Protein AF-A0A2E1V2P4-F1 (afdb_monomer_lite)

Structure (mmCIF, N/CA/C/O backbone):
data_AF-A0A2E1V2P4-F1
#
_entry.id   AF-A0A2E1V2P4-F1
#
loop_
_atom_site.group_PDB
_atom_site.id
_atom_site.type_symbol
_atom_site.label_atom_id
_atom_site.label_alt_id
_atom_site.label_comp_id
_atom_site.label_asym_id
_atom_site.label_entity_id
_atom_site.label_seq_id
_atom_site.pdbx_PDB_ins_code
_atom_site.Cartn_x
_atom_site.Cartn_y
_atom_site.Cartn_z
_atom_site.occupancy
_atom_site.B_iso_or_equiv
_atom_site.auth_seq_id
_atom_site.auth_comp_id
_atom_site.auth_asym_id
_atom_site.auth_atom_id
_atom_site.pdbx_PDB_model_num
ATOM 1 N N . MET A 1 1 ? 16.043 4.916 -11.245 1.00 79.75 1 MET A N 1
ATOM 2 C CA . MET A 1 1 ? 15.441 4.518 -9.947 1.00 79.75 1 MET A CA 1
ATOM 3 C C . MET A 1 1 ? 13.945 4.208 -10.050 1.00 79.75 1 MET A C 1
ATOM 5 O O . MET A 1 1 ? 13.677 3.116 -10.493 1.00 79.75 1 MET A O 1
ATOM 9 N N . MET A 1 2 ? 12.952 5.072 -9.764 1.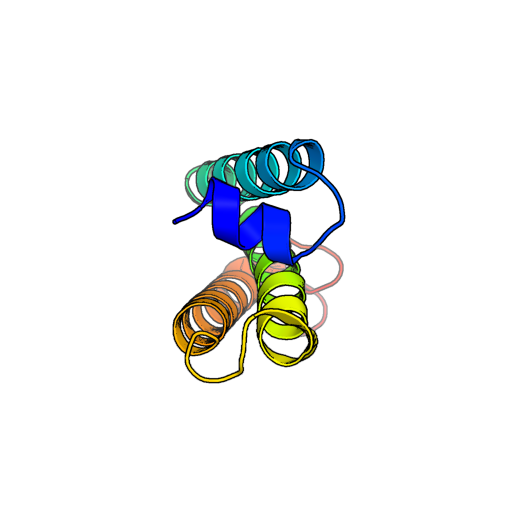00 90.31 2 MET A N 1
ATOM 10 C CA . MET A 1 2 ? 11.533 4.610 -9.772 1.00 90.31 2 MET A CA 1
ATOM 11 C C . MET A 1 2 ? 10.914 4.380 -11.159 1.00 90.31 2 MET A C 1
ATOM 13 O O . MET A 1 2 ? 10.144 3.441 -11.333 1.00 90.31 2 MET A O 1
ATOM 17 N N . VAL A 1 3 ? 11.230 5.227 -12.145 1.00 94.44 3 VAL A N 1
ATOM 18 C CA . VAL A 1 3 ? 10.788 5.015 -13.539 1.00 94.44 3 VAL A CA 1
ATOM 19 C C . VAL A 1 3 ? 11.314 3.672 -14.047 1.00 94.44 3 VAL A C 1
ATOM 21 O O . VAL A 1 3 ? 10.538 2.864 -14.536 1.00 94.44 3 VAL A O 1
ATOM 24 N N . GLU A 1 4 ? 12.602 3.427 -13.816 1.00 94.56 4 GLU A N 1
ATOM 25 C CA . GLU A 1 4 ? 13.325 2.203 -14.163 1.00 94.56 4 GLU A CA 1
ATOM 26 C C . GLU A 1 4 ? 12.795 0.967 -13.420 1.00 94.56 4 GLU A C 1
ATOM 28 O O . GLU A 1 4 ? 12.541 -0.048 -14.049 1.00 94.56 4 GLU A O 1
ATOM 33 N N . THR A 1 5 ? 12.517 1.046 -12.110 1.00 93.56 5 THR A N 1
ATOM 34 C CA . THR A 1 5 ? 11.897 -0.064 -11.362 1.00 93.56 5 THR A CA 1
ATOM 35 C C . THR A 1 5 ? 10.582 -0.498 -12.008 1.00 93.56 5 THR A C 1
ATOM 37 O O . THR A 1 5 ? 10.358 -1.684 -12.227 1.00 93.56 5 THR A O 1
ATOM 40 N N . PHE A 1 6 ? 9.709 0.455 -12.343 1.00 94.44 6 PHE A N 1
ATOM 41 C CA . PHE A 1 6 ? 8.426 0.154 -12.984 1.00 94.44 6 PHE A CA 1
ATOM 42 C C . PHE A 1 6 ? 8.559 -0.217 -14.466 1.00 94.44 6 PHE A C 1
ATOM 44 O O . PHE A 1 6 ? 7.689 -0.900 -15.003 1.00 94.44 6 PHE A O 1
ATOM 51 N N . GLU A 1 7 ? 9.642 0.193 -15.120 1.00 95.56 7 GLU A N 1
ATOM 52 C CA . GLU A 1 7 ? 10.003 -0.267 -16.459 1.00 95.56 7 GLU A CA 1
ATOM 53 C C . GLU A 1 7 ? 10.416 -1.743 -16.437 1.00 95.56 7 GLU A C 1
ATOM 55 O O . GLU A 1 7 ? 9.909 -2.515 -17.245 1.00 95.56 7 GLU A O 1
ATOM 60 N N . THR A 1 8 ? 11.196 -2.170 -15.438 1.00 95.12 8 THR A N 1
ATOM 61 C CA . THR A 1 8 ? 11.543 -3.582 -15.197 1.00 95.12 8 THR A CA 1
ATOM 62 C C . THR A 1 8 ? 10.312 -4.449 -14.925 1.00 95.12 8 THR A C 1
ATOM 64 O O . THR A 1 8 ? 10.280 -5.608 -15.328 1.00 95.12 8 THR A O 1
ATOM 67 N N . ILE A 1 9 ? 9.266 -3.901 -14.291 1.00 94.81 9 ILE A N 1
ATOM 68 C CA . ILE A 1 9 ? 7.977 -4.602 -14.120 1.00 94.81 9 ILE A CA 1
ATOM 69 C C . ILE A 1 9 ? 7.305 -4.895 -15.478 1.00 94.81 9 ILE A C 1
ATOM 71 O O . ILE A 1 9 ? 6.555 -5.860 -15.595 1.00 94.81 9 ILE A O 1
ATOM 75 N N . GLY A 1 10 ? 7.554 -4.088 -16.514 1.00 94.56 10 GLY A N 1
ATOM 76 C CA . GLY A 1 10 ? 7.120 -4.364 -17.890 1.00 94.56 10 GLY A CA 1
ATOM 77 C C . GLY A 1 10 ? 5.645 -4.078 -18.204 1.00 94.56 10 GLY A C 1
ATOM 78 O O . GLY A 1 10 ? 5.217 -4.255 -19.339 1.00 94.56 10 GLY A O 1
ATOM 79 N N . VAL A 1 11 ? 4.859 -3.591 -17.237 1.00 93.44 11 VAL A N 1
ATOM 80 C CA . VAL A 1 11 ? 3.423 -3.262 -17.415 1.00 93.44 11 VAL A CA 1
ATOM 81 C C . VAL A 1 11 ? 3.213 -1.846 -17.989 1.00 93.44 11 VAL A C 1
ATOM 83 O O . VAL A 1 11 ? 2.121 -1.490 -18.436 1.00 93.44 11 VAL A O 1
ATOM 86 N N . GLY A 1 12 ? 4.276 -1.037 -18.027 1.00 93.81 12 GLY A N 1
ATOM 87 C CA . GLY A 1 12 ? 4.276 0.337 -18.530 1.00 93.81 12 GLY A CA 1
ATOM 88 C C . GLY A 1 12 ? 4.099 1.397 -17.437 1.00 93.81 12 GLY A C 1
ATOM 89 O O . GLY A 1 12 ? 3.632 1.132 -16.330 1.00 93.81 12 GLY A O 1
ATOM 90 N N . GLN A 1 13 ? 4.467 2.644 -17.752 1.00 96.25 13 GLN A N 1
ATOM 91 C CA . GLN A 1 13 ? 4.537 3.732 -16.763 1.00 96.25 13 GLN A CA 1
ATOM 92 C C . GLN A 1 13 ? 3.179 4.154 -16.186 1.00 96.25 13 GLN A C 1
ATOM 94 O O . GLN A 1 13 ? 3.134 4.714 -15.093 1.00 96.25 13 GLN A O 1
ATOM 99 N N . TRP A 1 14 ? 2.066 3.871 -16.870 1.00 97.00 14 TRP A N 1
ATOM 100 C CA . TRP A 1 14 ? 0.724 4.133 -16.337 1.00 97.00 14 TRP A CA 1
ATOM 101 C C . TRP A 1 14 ? 0.491 3.393 -15.008 1.00 97.00 14 TRP A C 1
ATOM 103 O O . TRP A 1 14 ? -0.125 3.954 -14.102 1.00 97.00 14 TRP A O 1
ATOM 113 N N . PHE A 1 15 ? 1.051 2.183 -14.858 1.00 96.19 15 PHE A N 1
ATOM 114 C CA . PHE A 1 15 ? 0.942 1.389 -13.636 1.00 96.19 15 PHE A CA 1
ATOM 115 C C . PHE A 1 15 ? 1.618 2.098 -12.461 1.00 96.19 15 PHE A C 1
ATOM 117 O O . PHE A 1 15 ? 1.044 2.171 -11.382 1.00 96.19 15 PHE A O 1
ATOM 124 N N . ARG A 1 16 ? 2.772 2.739 -12.694 1.00 96.50 16 ARG A N 1
ATOM 125 C CA . ARG A 1 16 ? 3.452 3.565 -11.684 1.00 96.50 16 ARG A CA 1
ATOM 126 C C . ARG A 1 16 ? 2.570 4.700 -11.182 1.00 96.50 16 ARG A C 1
ATOM 128 O O . ARG A 1 16 ? 2.510 4.946 -9.980 1.00 96.50 16 ARG A O 1
ATOM 135 N N . TYR A 1 17 ? 1.899 5.401 -12.094 1.00 97.50 17 TYR A N 1
ATOM 136 C CA . TYR A 1 17 ? 0.994 6.485 -11.716 1.00 97.50 17 TYR A CA 1
ATOM 137 C C . TYR A 1 17 ? -0.223 5.960 -10.954 1.00 97.50 17 TYR A C 1
ATOM 139 O O . TYR A 1 17 ? -0.59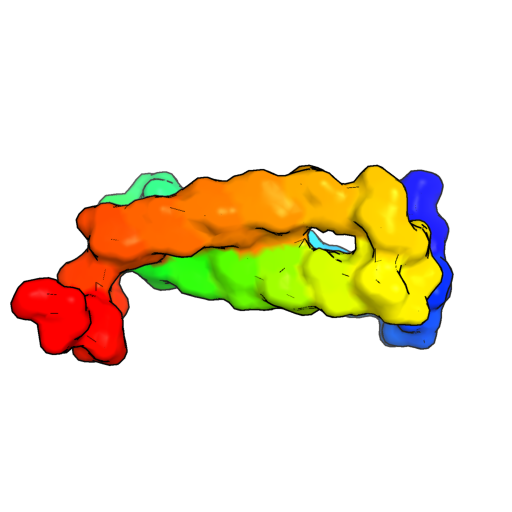6 6.558 -9.948 1.00 97.50 17 TYR A O 1
ATOM 147 N N . LEU A 1 18 ? -0.796 4.826 -11.373 1.00 97.56 18 LEU A N 1
ATOM 148 C CA . LEU A 1 18 ? -1.890 4.180 -10.648 1.00 97.56 18 LEU A CA 1
ATOM 149 C C . LEU A 1 18 ? -1.466 3.796 -9.224 1.00 97.56 18 LEU A C 1
ATOM 151 O O . LEU A 1 18 ? -2.145 4.179 -8.274 1.00 97.56 18 LEU A O 1
ATOM 155 N N . THR A 1 19 ? -0.340 3.095 -9.062 1.00 96.94 19 THR A N 1
ATOM 156 C CA . THR A 1 19 ? 0.191 2.716 -7.746 1.00 96.94 19 THR A CA 1
ATOM 157 C C . THR A 1 19 ? 0.416 3.946 -6.875 1.00 96.94 19 THR A C 1
ATOM 159 O O . THR A 1 19 ? -0.080 3.987 -5.754 1.00 96.94 19 THR A O 1
ATOM 162 N N . GLY A 1 20 ? 1.054 4.992 -7.408 1.00 97.44 20 GLY A N 1
ATOM 163 C CA . GLY A 1 20 ? 1.288 6.230 -6.664 1.00 97.44 20 GLY A CA 1
ATOM 164 C C . GLY A 1 20 ? -0.003 6.935 -6.229 1.00 97.44 20 GLY A C 1
ATOM 165 O O . GLY A 1 20 ? -0.087 7.415 -5.102 1.00 97.44 20 GLY A O 1
ATOM 166 N N . ILE A 1 21 ? -1.039 6.965 -7.076 1.00 98.44 21 ILE A N 1
ATOM 167 C CA . ILE A 1 21 ? -2.355 7.523 -6.713 1.00 98.44 21 ILE A CA 1
ATOM 168 C C . ILE A 1 21 ? -2.998 6.708 -5.586 1.00 98.44 21 ILE A C 1
ATOM 170 O O . ILE A 1 21 ? -3.543 7.288 -4.647 1.00 98.44 21 ILE A O 1
ATOM 174 N N . ILE A 1 22 ? -2.918 5.377 -5.657 1.00 98.31 22 ILE A N 1
ATOM 175 C CA . ILE A 1 22 ? -3.445 4.479 -4.624 1.00 98.31 22 ILE A CA 1
ATOM 176 C C . ILE A 1 22 ? -2.702 4.685 -3.301 1.00 98.31 22 ILE A C 1
ATOM 178 O O . ILE A 1 22 ? -3.343 4.781 -2.258 1.00 98.31 22 ILE A O 1
ATOM 182 N N . GLU A 1 23 ? -1.374 4.787 -3.325 1.00 97.75 23 GLU A N 1
ATOM 183 C CA . GLU A 1 23 ? -0.556 4.994 -2.125 1.00 97.75 23 GLU A CA 1
ATOM 184 C C . GLU A 1 23 ? -0.821 6.356 -1.483 1.00 97.75 23 GLU A C 1
ATOM 186 O O . GLU A 1 23 ? -1.058 6.432 -0.279 1.00 97.75 23 GLU A O 1
ATOM 191 N N . VAL A 1 24 ? -0.863 7.431 -2.274 1.00 98.25 24 VAL A N 1
ATOM 192 C CA . VAL A 1 24 ? -1.172 8.779 -1.771 1.00 98.25 24 VAL A CA 1
ATOM 193 C C . VAL A 1 24 ? -2.607 8.851 -1.245 1.00 98.25 24 VAL A C 1
ATOM 195 O O . VAL A 1 24 ? -2.840 9.409 -0.174 1.00 98.25 24 VAL A O 1
ATOM 198 N N . GLY A 1 25 ? -3.572 8.263 -1.955 1.00 98.25 25 GLY A N 1
ATOM 199 C CA . GLY A 1 25 ? -4.967 8.205 -1.519 1.00 98.25 25 GLY A CA 1
ATOM 200 C C . GLY A 1 25 ? -5.149 7.379 -0.244 1.00 98.25 25 GLY A C 1
ATOM 201 O O . GLY A 1 25 ? -5.817 7.820 0.690 1.00 98.25 25 GLY A O 1
ATOM 202 N N . GLY A 1 26 ? -4.510 6.211 -0.171 1.00 97.94 26 GLY A N 1
ATOM 203 C CA . GLY A 1 26 ? -4.500 5.346 1.008 1.00 97.94 26 GLY A CA 1
ATOM 204 C C . GLY A 1 26 ? -3.860 6.029 2.213 1.00 97.94 26 GLY A C 1
ATOM 205 O O . GLY A 1 26 ? -4.435 6.008 3.301 1.00 97.94 26 GLY A O 1
ATOM 206 N N . ALA A 1 27 ? -2.732 6.714 2.009 1.00 97.69 27 ALA A N 1
ATOM 207 C CA . ALA A 1 27 ? -2.101 7.533 3.035 1.00 97.69 27 ALA A CA 1
ATOM 208 C C . ALA A 1 27 ? -3.048 8.644 3.492 1.00 97.69 27 ALA A C 1
ATOM 210 O O . ALA A 1 27 ? -3.315 8.738 4.680 1.00 97.69 27 ALA A O 1
ATOM 211 N N . ALA A 1 28 ? -3.652 9.415 2.584 1.00 98.25 28 ALA A N 1
ATOM 212 C CA . ALA A 1 28 ? -4.602 10.467 2.949 1.00 98.25 28 ALA A CA 1
ATOM 213 C C . ALA A 1 28 ? -5.779 9.939 3.793 1.00 98.25 28 ALA A C 1
ATOM 215 O O . ALA A 1 28 ? -6.182 10.589 4.758 1.00 98.25 28 ALA A O 1
ATOM 216 N N . LEU A 1 29 ? -6.295 8.739 3.496 1.00 97.19 29 LEU A N 1
ATOM 217 C CA . LEU A 1 29 ? -7.355 8.105 4.287 1.00 97.19 29 LEU A CA 1
ATOM 218 C C . LEU A 1 29 ? -6.941 7.807 5.736 1.00 97.19 29 LEU A C 1
ATOM 220 O O . LEU A 1 29 ? -7.801 7.866 6.614 1.00 97.19 29 LEU A O 1
ATOM 224 N N . LEU A 1 30 ? -5.657 7.548 6.015 1.00 97.44 30 LEU A N 1
ATOM 225 C CA . LEU A 1 30 ? -5.165 7.361 7.388 1.00 97.44 30 LEU A CA 1
ATOM 226 C C . LEU A 1 30 ? -5.310 8.626 8.249 1.00 97.44 30 LEU A C 1
ATOM 228 O O . LEU A 1 30 ? -5.464 8.520 9.464 1.00 97.44 30 LEU A O 1
ATOM 232 N N . TRP A 1 31 ? -5.306 9.815 7.640 1.00 96.81 31 TRP A N 1
ATOM 233 C CA . TRP A 1 31 ? -5.498 11.084 8.352 1.00 96.81 31 TRP A CA 1
ATOM 234 C C . TRP A 1 31 ? -6.966 11.496 8.474 1.00 96.81 31 TRP A C 1
ATOM 236 O O . TRP A 1 31 ? -7.281 12.405 9.242 1.00 96.81 31 TRP A O 1
ATOM 246 N N . VAL A 1 32 ? -7.884 10.839 7.759 1.00 96.56 32 VAL A N 1
ATOM 247 C CA . VAL A 1 32 ? -9.312 11.149 7.858 1.00 96.56 32 VAL A CA 1
ATOM 248 C C . VAL A 1 32 ? -9.931 10.366 9.022 1.00 96.56 32 VAL A C 1
ATOM 250 O O . VAL A 1 32 ? -9.896 9.130 9.019 1.00 96.56 32 VAL A O 1
ATOM 253 N N . PRO A 1 33 ? -10.562 11.043 10.003 1.00 94.56 33 PRO A N 1
ATOM 254 C CA . PRO A 1 33 ? -11.229 10.369 11.107 1.00 94.56 33 PRO A CA 1
ATOM 255 C C . PRO A 1 33 ? -12.238 9.328 10.612 1.00 94.56 33 PRO A C 1
ATOM 257 O O . PRO A 1 33 ? -13.047 9.608 9.725 1.00 94.56 33 PRO A O 1
ATOM 260 N N . ARG A 1 34 ? -12.220 8.139 11.226 1.00 93.88 34 ARG A N 1
ATOM 261 C CA . ARG A 1 34 ? -13.106 7.000 10.920 1.00 93.88 34 ARG A CA 1
ATOM 262 C C . ARG A 1 34 ? -12.850 6.325 9.563 1.00 93.88 34 ARG A C 1
ATOM 264 O O . ARG A 1 34 ? -13.695 5.546 9.125 1.00 93.88 34 ARG A O 1
ATOM 271 N N . ARG A 1 35 ? -11.728 6.614 8.890 1.00 96.50 35 ARG A N 1
ATOM 272 C CA . ARG A 1 35 ? -11.343 5.985 7.608 1.00 96.50 35 ARG A CA 1
ATOM 273 C C . ARG A 1 35 ? -9.983 5.285 7.634 1.00 96.50 35 ARG A C 1
ATOM 275 O O . ARG A 1 35 ? -9.561 4.748 6.610 1.00 96.50 35 ARG A O 1
ATOM 282 N N . GLN A 1 36 ? -9.330 5.233 8.790 1.00 97.81 36 GLN A N 1
ATOM 283 C CA . GLN A 1 36 ? -8.020 4.615 8.972 1.00 97.81 36 GLN A CA 1
ATOM 284 C C . GLN A 1 36 ? -8.003 3.139 8.574 1.00 97.81 36 GLN A C 1
ATOM 286 O O . GLN A 1 36 ? -7.076 2.709 7.895 1.00 97.81 36 GLN A O 1
ATOM 291 N N . GLY A 1 37 ? -9.043 2.377 8.928 1.00 96.88 37 GLY A N 1
ATOM 292 C CA . GLY A 1 37 ? -9.160 0.970 8.545 1.00 96.88 37 GLY A CA 1
ATOM 293 C C . GLY A 1 37 ? -9.181 0.789 7.025 1.00 96.88 37 GLY A C 1
ATOM 294 O O . GLY A 1 37 ? -8.467 -0.052 6.492 1.00 96.88 37 GLY A O 1
ATOM 295 N N . TYR A 1 38 ? -9.916 1.633 6.296 1.00 97.06 38 TYR A N 1
ATOM 296 C CA . TYR A 1 38 ? -9.939 1.583 4.830 1.00 97.06 38 TYR A CA 1
ATOM 297 C C . TYR A 1 38 ? -8.602 1.996 4.210 1.00 97.06 38 TYR A C 1
ATOM 299 O O . TYR A 1 38 ? -8.126 1.323 3.300 1.00 97.06 38 TYR A O 1
ATOM 307 N N . GLY A 1 39 ? -7.976 3.065 4.716 1.00 97.50 39 GLY A N 1
ATOM 308 C CA . GLY A 1 39 ? -6.648 3.489 4.262 1.00 97.50 39 GLY A CA 1
ATOM 309 C C . GLY A 1 39 ? -5.605 2.388 4.451 1.00 97.50 39 GLY A C 1
ATOM 310 O O . GLY A 1 39 ? -4.877 2.051 3.521 1.00 97.50 39 GLY A O 1
ATOM 311 N N . ALA A 1 40 ? -5.607 1.751 5.622 1.00 97.94 40 ALA A N 1
ATOM 312 C CA . ALA A 1 40 ? -4.724 0.638 5.942 1.00 97.94 40 ALA A CA 1
ATOM 313 C C . ALA A 1 40 ? -4.996 -0.607 5.082 1.00 97.94 40 ALA A C 1
ATOM 315 O O . ALA A 1 40 ? -4.051 -1.273 4.669 1.00 97.94 40 ALA A O 1
ATOM 316 N N . ALA A 1 41 ? -6.259 -0.904 4.758 1.00 97.38 41 ALA A N 1
ATOM 317 C CA . ALA A 1 41 ? -6.609 -2.002 3.857 1.00 97.38 41 ALA A CA 1
ATOM 318 C C . ALA A 1 41 ? -6.085 -1.768 2.433 1.00 97.38 41 ALA A C 1
ATOM 320 O O . ALA A 1 41 ? -5.501 -2.671 1.836 1.00 97.38 41 ALA A O 1
ATOM 321 N N . VAL A 1 42 ? -6.257 -0.552 1.904 1.00 97.94 42 VAL A N 1
ATOM 322 C CA . VAL A 1 42 ? -5.758 -0.169 0.575 1.00 97.94 42 VAL A CA 1
ATOM 323 C C . VAL A 1 42 ? -4.234 -0.261 0.527 1.00 97.94 42 VAL A C 1
ATOM 325 O O . VAL A 1 42 ? -3.692 -0.934 -0.346 1.00 97.94 42 VAL A O 1
ATOM 328 N N . LEU A 1 43 ? -3.544 0.351 1.492 1.00 98.25 43 LEU A N 1
ATOM 329 C CA . LEU A 1 43 ? -2.082 0.319 1.571 1.00 98.25 43 LEU A CA 1
ATOM 330 C C . LEU A 1 43 ? -1.552 -1.105 1.762 1.00 98.25 43 LEU A C 1
ATOM 332 O O . LEU A 1 43 ? -0.621 -1.509 1.069 1.00 98.25 43 LEU A O 1
ATOM 336 N N . GLY A 1 44 ? -2.180 -1.894 2.637 1.00 98.00 44 GLY A N 1
ATOM 337 C CA . GLY A 1 44 ? -1.842 -3.301 2.838 1.00 98.00 44 GLY A CA 1
ATOM 338 C C . GLY A 1 44 ? -1.982 -4.117 1.552 1.00 98.00 44 GLY A C 1
ATOM 339 O O . GLY A 1 44 ? -1.070 -4.864 1.203 1.00 98.00 44 GLY A O 1
ATOM 340 N N . GLY A 1 45 ? -3.068 -3.920 0.799 1.00 97.88 45 GLY A N 1
ATOM 341 C CA . GLY A 1 45 ? -3.263 -4.544 -0.512 1.00 97.88 45 GLY A CA 1
ATOM 342 C C . GLY A 1 45 ? -2.173 -4.166 -1.519 1.00 97.88 45 GLY A C 1
ATOM 343 O O . GLY A 1 45 ? -1.626 -5.042 -2.191 1.00 97.88 45 GLY A O 1
ATOM 344 N N . THR A 1 46 ? -1.788 -2.889 -1.577 1.00 97.94 46 THR A N 1
ATOM 345 C CA . THR A 1 46 ? -0.676 -2.432 -2.425 1.00 97.94 46 THR A CA 1
ATOM 346 C C . THR A 1 46 ? 0.643 -3.097 -2.036 1.00 97.94 46 THR A C 1
ATOM 348 O O . THR A 1 46 ? 1.386 -3.536 -2.913 1.00 97.94 46 THR A O 1
ATOM 351 N N . MET A 1 47 ? 0.923 -3.240 -0.737 1.00 98.31 47 MET A N 1
ATOM 352 C CA . MET A 1 47 ? 2.143 -3.895 -0.257 1.00 98.31 47 MET A CA 1
ATOM 353 C C . MET A 1 47 ? 2.189 -5.385 -0.608 1.00 98.31 47 MET A C 1
ATOM 355 O O . MET A 1 47 ? 3.263 -5.885 -0.930 1.00 98.31 47 MET A O 1
ATOM 359 N N . VAL A 1 48 ? 1.050 -6.089 -0.635 1.00 98.00 48 VAL A N 1
ATOM 360 C CA . VAL A 1 48 ? 0.994 -7.473 -1.1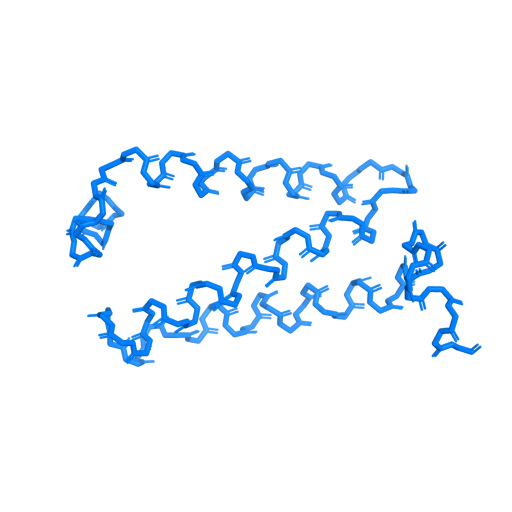47 1.00 98.00 48 VAL A CA 1
ATOM 361 C C . VAL A 1 48 ? 1.443 -7.514 -2.609 1.00 98.00 48 VAL A C 1
ATOM 363 O O . VAL A 1 48 ? 2.303 -8.319 -2.963 1.00 98.00 48 VAL A O 1
ATOM 366 N N . GLY A 1 49 ? 0.931 -6.609 -3.447 1.00 96.69 49 GLY A N 1
ATOM 3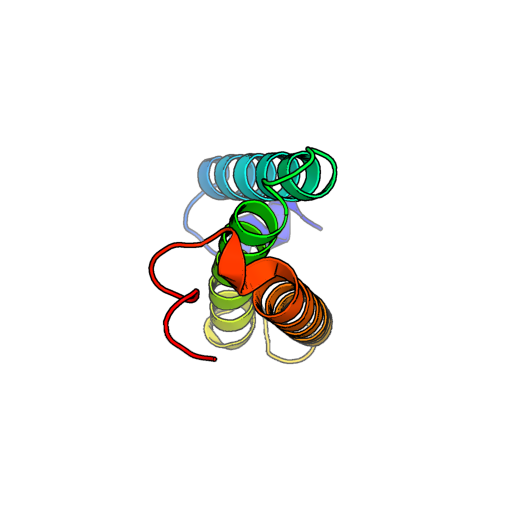67 C CA . GLY A 1 49 ? 1.371 -6.482 -4.839 1.00 96.69 49 GLY A CA 1
ATOM 368 C C . GLY A 1 49 ? 2.864 -6.160 -4.962 1.00 96.69 49 GLY A C 1
ATOM 369 O O . GLY A 1 49 ? 3.564 -6.783 -5.758 1.00 96.69 49 GLY A O 1
ATOM 370 N N . ALA A 1 50 ? 3.369 -5.242 -4.135 1.00 96.50 50 ALA A N 1
ATOM 371 C CA . ALA A 1 50 ? 4.784 -4.884 -4.104 1.00 96.50 50 ALA A CA 1
ATOM 372 C C . ALA A 1 50 ? 5.670 -6.080 -3.722 1.00 96.50 50 ALA A C 1
ATOM 374 O O . ALA A 1 50 ? 6.660 -6.347 -4.400 1.00 96.50 50 ALA A O 1
ATOM 375 N N . VAL A 1 51 ? 5.298 -6.848 -2.693 1.00 97.44 51 VAL A N 1
ATOM 376 C CA . VAL A 1 51 ? 6.020 -8.068 -2.301 1.00 97.44 51 VAL A CA 1
ATOM 377 C C . VAL A 1 51 ? 6.072 -9.063 -3.459 1.00 97.44 51 VAL A C 1
ATOM 379 O O . VAL A 1 51 ? 7.149 -9.563 -3.772 1.00 97.44 51 VAL A O 1
ATOM 382 N N . LEU A 1 52 ? 4.952 -9.308 -4.145 1.00 96.31 52 LEU A N 1
ATOM 383 C CA . LEU A 1 52 ? 4.932 -10.197 -5.311 1.00 96.31 52 LEU A CA 1
ATOM 384 C C . LEU A 1 52 ? 5.855 -9.678 -6.428 1.00 96.31 52 LEU A C 1
ATOM 386 O O . LEU A 1 52 ? 6.653 -10.444 -6.964 1.00 96.31 52 LEU A O 1
ATOM 390 N N . ALA A 1 53 ? 5.820 -8.380 -6.736 1.00 95.12 53 ALA A N 1
ATOM 391 C CA . ALA A 1 53 ? 6.706 -7.783 -7.737 1.00 95.12 53 ALA A CA 1
ATOM 392 C C . ALA A 1 53 ? 8.194 -7.942 -7.369 1.00 95.12 53 ALA A C 1
ATOM 394 O O . ALA A 1 53 ? 9.015 -8.253 -8.232 1.00 95.12 53 ALA A O 1
ATOM 395 N N . HIS A 1 54 ? 8.554 -7.796 -6.092 1.00 94.69 54 HIS A N 1
ATOM 396 C CA . HIS A 1 54 ? 9.923 -8.020 -5.629 1.00 94.69 54 HIS A CA 1
ATOM 397 C C . HIS A 1 54 ? 10.353 -9.484 -5.708 1.00 94.69 54 HIS A C 1
ATOM 399 O O . HIS A 1 54 ? 11.451 -9.774 -6.179 1.00 94.69 54 HIS A O 1
ATOM 405 N N . LEU A 1 55 ? 9.489 -10.414 -5.308 1.00 95.12 55 LEU A N 1
ATOM 406 C CA . LEU A 1 55 ? 9.817 -11.837 -5.324 1.00 95.12 55 LEU A CA 1
ATOM 407 C C . LEU A 1 55 ? 9.957 -12.396 -6.744 1.00 95.12 55 LEU A C 1
ATOM 409 O O . LEU A 1 55 ? 10.820 -13.241 -6.969 1.00 95.12 55 LEU A O 1
ATOM 413 N N . PHE A 1 56 ? 9.141 -11.927 -7.691 1.00 94.62 56 PHE A N 1
ATOM 414 C CA . PHE A 1 56 ? 9.094 -12.496 -9.040 1.00 94.62 56 PHE A CA 1
ATOM 415 C C . PHE A 1 56 ? 9.841 -11.689 -10.105 1.00 94.62 56 PHE A C 1
ATOM 417 O O . PHE A 1 56 ? 10.179 -12.259 -11.140 1.00 94.62 56 PHE A O 1
ATOM 424 N N . VAL A 1 57 ? 10.100 -10.393 -9.886 1.00 93.69 57 VAL A N 1
ATOM 425 C CA . VAL A 1 57 ? 10.639 -9.507 -10.936 1.00 93.69 57 VAL A CA 1
ATOM 426 C C . VAL A 1 57 ? 11.845 -8.689 -10.471 1.00 93.69 57 VAL A C 1
ATOM 428 O O . VAL A 1 57 ? 12.871 -8.679 -11.143 1.00 93.69 57 VAL A O 1
ATOM 431 N N . LEU A 1 58 ? 11.746 -7.995 -9.333 1.00 90.75 58 LEU A N 1
ATOM 432 C CA . LEU A 1 58 ? 12.737 -6.979 -8.931 1.00 90.75 58 LEU A CA 1
ATOM 433 C C . LEU A 1 58 ? 13.871 -7.517 -8.040 1.00 90.75 58 LEU A C 1
ATOM 435 O O . LEU A 1 58 ? 14.830 -6.797 -7.760 1.00 90.75 58 LEU A O 1
ATOM 439 N N . GLY A 1 59 ? 13.764 -8.768 -7.591 1.00 90.44 59 GLY A N 1
ATOM 440 C CA . GLY A 1 59 ? 14.724 -9.428 -6.712 1.00 90.44 59 GLY A CA 1
ATOM 441 C C . GLY A 1 59 ? 14.370 -9.325 -5.224 1.00 90.44 59 GLY A C 1
ATOM 442 O O . GLY A 1 59 ? 13.955 -8.285 -4.712 1.00 90.44 59 GLY A O 1
ATOM 443 N N . ALA A 1 60 ? 14.604 -10.421 -4.496 1.00 88.94 60 ALA A N 1
ATOM 444 C CA . ALA A 1 60 ? 14.159 -10.569 -3.111 1.00 88.94 60 ALA A CA 1
ATOM 445 C C . ALA A 1 60 ? 14.856 -9.623 -2.109 1.00 88.94 60 ALA A C 1
ATOM 447 O O . ALA A 1 60 ? 14.277 -9.300 -1.071 1.00 88.94 60 ALA A O 1
ATOM 448 N N . ALA A 1 61 ? 16.068 -9.143 -2.413 1.00 88.00 61 ALA A N 1
ATOM 449 C CA . ALA A 1 61 ? 16.848 -8.286 -1.514 1.00 88.00 61 ALA A CA 1
ATOM 450 C C . ALA A 1 61 ? 16.165 -6.941 -1.202 1.00 88.00 61 ALA A C 1
ATOM 452 O O . ALA A 1 61 ? 16.385 -6.367 -0.138 1.00 88.00 61 ALA A O 1
ATOM 453 N N . SER A 1 62 ? 15.307 -6.451 -2.100 1.00 88.31 62 SER A N 1
ATOM 454 C CA . SER A 1 62 ? 14.589 -5.180 -1.955 1.00 88.31 62 SER A CA 1
ATOM 455 C C . SER A 1 62 ? 13.154 -5.339 -1.430 1.00 88.31 62 SER A C 1
ATOM 457 O O . SER A 1 62 ? 12.425 -4.358 -1.350 1.00 88.31 62 SER A O 1
ATOM 459 N N . THR A 1 63 ? 12.755 -6.544 -1.001 1.00 94.38 63 THR A N 1
ATOM 460 C CA . THR A 1 63 ? 11.390 -6.844 -0.512 1.00 94.38 63 THR A CA 1
ATOM 461 C C . THR A 1 63 ? 11.110 -6.288 0.889 1.00 94.38 63 THR A C 1
ATOM 463 O O . THR A 1 63 ? 9.955 -6.081 1.261 1.00 94.38 63 THR A O 1
ATOM 466 N N . LEU A 1 64 ? 12.158 -6.047 1.687 1.00 95.62 64 LEU A N 1
ATOM 467 C CA . LEU A 1 64 ? 12.038 -5.708 3.110 1.00 95.62 64 LEU A CA 1
ATOM 468 C C . LEU A 1 64 ? 11.125 -4.496 3.394 1.00 95.62 64 LEU A C 1
ATOM 470 O O . LEU A 1 64 ? 10.264 -4.621 4.266 1.00 95.62 64 LEU A O 1
ATOM 474 N N . PRO A 1 65 ? 11.229 -3.356 2.679 1.00 94.81 65 PRO A N 1
ATOM 475 C CA . PRO A 1 65 ? 10.352 -2.212 2.923 1.00 94.81 65 PRO A CA 1
ATOM 476 C C . PRO A 1 65 ? 8.871 -2.545 2.712 1.00 94.81 65 PRO A C 1
ATOM 478 O O . PRO A 1 65 ? 8.043 -2.173 3.541 1.00 94.81 65 PRO A O 1
ATOM 481 N N . ALA A 1 66 ? 8.544 -3.296 1.654 1.00 96.50 66 ALA A N 1
ATOM 482 C CA . ALA A 1 66 ? 7.170 -3.693 1.356 1.00 96.50 66 ALA A CA 1
ATOM 483 C C . ALA A 1 66 ? 6.593 -4.605 2.451 1.00 96.50 66 ALA A C 1
ATOM 485 O O . ALA A 1 66 ? 5.446 -4.440 2.859 1.00 96.50 66 ALA A O 1
ATOM 486 N N . VAL A 1 67 ? 7.405 -5.519 2.992 1.00 97.69 67 VAL A N 1
ATOM 487 C CA . VAL A 1 67 ? 6.995 -6.389 4.107 1.00 97.69 67 VAL A CA 1
ATOM 488 C C . VAL A 1 67 ? 6.741 -5.574 5.368 1.00 97.69 67 VAL A C 1
ATOM 490 O O . VAL A 1 67 ? 5.691 -5.720 5.986 1.00 97.69 67 VAL A O 1
ATOM 493 N N . VAL A 1 68 ? 7.669 -4.692 5.745 1.00 98.12 68 VAL A N 1
ATOM 494 C CA . VAL A 1 68 ? 7.535 -3.877 6.960 1.00 98.12 68 VAL A CA 1
ATOM 495 C C . VAL A 1 68 ? 6.310 -2.968 6.872 1.00 98.12 68 VAL A C 1
ATOM 497 O O . VAL A 1 68 ? 5.489 -2.960 7.789 1.00 98.12 68 VAL A O 1
ATOM 500 N N . LEU A 1 69 ? 6.131 -2.251 5.760 1.00 97.62 69 LEU A N 1
ATOM 501 C CA . LEU A 1 69 ? 4.954 -1.406 5.546 1.00 97.62 69 LEU A CA 1
ATOM 502 C C . LEU A 1 69 ? 3.660 -2.224 5.474 1.00 97.62 69 LEU A C 1
ATOM 504 O O . LEU A 1 69 ? 2.628 -1.777 5.978 1.00 97.62 69 LEU A O 1
ATOM 508 N N . GLY A 1 70 ? 3.710 -3.431 4.908 1.00 98.12 70 GLY A N 1
ATOM 509 C CA . GLY A 1 70 ? 2.590 -4.369 4.894 1.00 98.12 70 GLY A CA 1
ATOM 510 C C . GLY A 1 70 ? 2.173 -4.788 6.304 1.00 98.12 70 GLY A C 1
ATOM 511 O O . GLY A 1 70 ? 0.991 -4.731 6.634 1.00 98.12 70 GLY A O 1
ATOM 512 N N . LEU A 1 71 ? 3.134 -5.124 7.168 1.00 98.44 71 LEU A N 1
ATOM 513 C CA . LEU A 1 71 ? 2.883 -5.479 8.568 1.00 98.44 71 LEU A CA 1
ATOM 514 C C . LEU A 1 71 ? 2.340 -4.296 9.378 1.00 98.44 71 LEU A C 1
ATOM 516 O O . LEU A 1 71 ? 1.390 -4.463 10.140 1.00 98.44 71 LEU A O 1
ATOM 520 N N . LEU A 1 72 ? 2.889 -3.093 9.186 1.00 98.31 72 LEU A N 1
ATOM 521 C CA . LEU A 1 72 ? 2.369 -1.879 9.822 1.00 98.31 72 LEU A CA 1
ATOM 522 C C . LEU A 1 72 ? 0.941 -1.572 9.356 1.00 98.31 72 LEU A C 1
ATOM 524 O O . LEU A 1 72 ? 0.078 -1.262 10.175 1.00 98.31 72 LEU A O 1
ATOM 528 N N . SER A 1 73 ? 0.662 -1.725 8.060 1.00 98.12 73 SER A N 1
ATOM 529 C CA . SER A 1 73 ? -0.687 -1.564 7.510 1.00 98.12 73 SER A CA 1
ATOM 530 C C . SER A 1 73 ? -1.646 -2.602 8.092 1.00 98.12 73 SER A C 1
ATOM 532 O O . SER A 1 73 ? -2.749 -2.252 8.499 1.00 98.12 73 SER A O 1
ATOM 534 N N . ALA A 1 74 ? -1.220 -3.860 8.228 1.00 97.75 74 ALA A N 1
ATOM 535 C CA . ALA A 1 74 ? -2.014 -4.908 8.866 1.00 97.75 74 ALA A CA 1
ATOM 536 C C . ALA A 1 74 ? -2.301 -4.597 10.344 1.00 97.75 74 ALA A C 1
ATOM 538 O O . ALA A 1 74 ? -3.429 -4.769 10.802 1.00 97.75 74 ALA A O 1
ATOM 539 N N . PHE A 1 75 ? -1.316 -4.077 11.081 1.00 98.00 75 PHE A N 1
ATOM 540 C CA . PHE A 1 75 ? -1.494 -3.653 12.469 1.00 98.00 75 PHE A CA 1
ATOM 541 C C . PHE A 1 75 ? -2.511 -2.510 12.603 1.00 98.00 75 PHE A C 1
ATOM 543 O O . PHE A 1 75 ? -3.404 -2.565 13.454 1.00 98.00 75 PHE A O 1
ATOM 550 N N . VAL A 1 76 ? -2.424 -1.489 11.745 1.00 97.62 76 VAL A N 1
ATOM 551 C CA . VAL A 1 76 ? -3.387 -0.376 11.730 1.00 97.62 76 VAL A CA 1
ATOM 552 C C . VAL A 1 76 ? -4.776 -0.878 11.339 1.00 97.62 76 VAL A C 1
ATOM 554 O O . VAL A 1 76 ? -5.756 -0.551 12.007 1.00 97.62 76 VAL A O 1
ATOM 557 N N . LEU A 1 77 ? -4.871 -1.722 10.311 1.00 97.31 77 LEU A N 1
ATOM 558 C CA . LEU A 1 77 ? -6.123 -2.341 9.885 1.00 97.31 77 LEU A CA 1
ATOM 559 C C . LEU A 1 77 ? -6.775 -3.126 11.027 1.00 97.31 77 LEU A C 1
ATOM 561 O O . LEU A 1 77 ? -7.975 -2.997 11.249 1.00 97.31 77 LEU A O 1
ATOM 565 N N . TRP A 1 78 ? -5.986 -3.888 11.783 1.00 96.56 78 TRP A N 1
ATOM 566 C CA . TRP A 1 78 ? -6.459 -4.641 12.941 1.00 96.56 78 TRP A CA 1
ATOM 567 C C . TRP A 1 78 ? -6.925 -3.739 14.088 1.00 96.56 78 TRP A C 1
ATOM 569 O O . TRP A 1 78 ? -7.938 -4.033 14.727 1.00 96.56 78 TRP A O 1
ATOM 579 N N . SER A 1 79 ? -6.213 -2.636 14.331 1.00 96.38 79 SER A N 1
ATOM 580 C CA . SER A 1 79 ? -6.533 -1.644 15.369 1.00 96.38 79 SER A CA 1
ATOM 581 C C . SER A 1 79 ? -7.818 -0.870 15.069 1.00 96.38 79 SER A C 1
ATOM 583 O O . SER A 1 79 ? -8.542 -0.496 15.985 1.00 96.38 79 SER A O 1
ATOM 585 N N . TYR A 1 80 ? -8.121 -0.655 13.787 1.00 95.88 80 TYR A N 1
ATOM 586 C CA . TYR A 1 80 ? -9.302 0.072 13.315 1.00 95.88 80 TYR A CA 1
ATOM 587 C C . TYR A 1 80 ? -10.306 -0.832 12.583 1.00 95.88 80 TYR A C 1
ATOM 589 O O . TYR A 1 80 ? -11.098 -0.348 11.768 1.00 95.88 80 TYR A O 1
ATOM 597 N N . ARG A 1 81 ? -10.299 -2.141 12.869 1.00 94.44 81 ARG A N 1
ATOM 598 C CA . ARG A 1 81 ? -11.125 -3.141 12.169 1.00 94.44 81 ARG A CA 1
ATOM 599 C C . ARG A 1 81 ? -12.625 -2.864 12.247 1.00 94.44 81 ARG A C 1
ATOM 601 O O . ARG A 1 81 ? -13.338 -3.175 11.301 1.00 94.44 81 ARG A O 1
ATOM 608 N N . ASP A 1 82 ? -13.086 -2.196 13.303 1.00 94.44 82 ASP A N 1
ATOM 609 C CA . ASP A 1 82 ? -14.494 -1.813 13.482 1.00 94.44 82 ASP A CA 1
ATOM 610 C C . ASP A 1 82 ? -14.995 -0.841 12.405 1.00 94.44 82 ASP A C 1
ATOM 612 O O . ASP A 1 82 ? -16.195 -0.729 12.161 1.00 94.44 82 ASP A O 1
ATOM 616 N N . GLN A 1 83 ? -14.082 -0.142 11.725 1.00 93.44 83 GLN A N 1
ATOM 617 C CA . GLN A 1 83 ? -14.415 0.729 10.599 1.00 93.44 83 GLN A CA 1
ATOM 618 C C . GLN A 1 83 ? -14.724 -0.065 9.323 1.00 93.44 83 GLN A C 1
ATOM 620 O O . GLN A 1 83 ? -15.371 0.470 8.423 1.00 93.44 83 GLN A O 1
ATOM 625 N N . VAL A 1 84 ? -14.277 -1.323 9.240 1.00 91.88 84 VAL A N 1
ATOM 626 C CA . VAL A 1 84 ? -14.384 -2.195 8.067 1.00 91.88 84 VAL A CA 1
ATOM 627 C C . VAL A 1 84 ? -15.402 -3.313 8.357 1.00 91.88 84 VAL A C 1
ATOM 629 O O . VAL A 1 84 ? -15.080 -4.250 9.085 1.00 91.88 84 VAL A O 1
ATOM 632 N N . PRO A 1 85 ? -16.614 -3.289 7.762 1.00 89.38 85 PRO A N 1
ATOM 633 C CA . PRO A 1 85 ? -17.711 -4.206 8.105 1.00 89.38 85 PRO A CA 1
ATOM 634 C C . PRO A 1 85 ? -17.398 -5.703 7.983 1.00 89.38 85 PRO A C 1
ATOM 636 O O . PRO A 1 85 ? -18.030 -6.528 8.638 1.00 89.38 85 PRO A O 1
ATOM 639 N N . VAL A 1 86 ? -16.452 -6.061 7.112 1.00 87.75 86 VAL A N 1
ATOM 640 C CA . VAL A 1 86 ? -16.006 -7.451 6.931 1.00 87.75 86 VAL A CA 1
ATOM 641 C C . VAL A 1 86 ? -15.136 -7.911 8.104 1.00 87.75 86 VAL A C 1
ATOM 643 O O . VAL A 1 86 ? -15.232 -9.061 8.518 1.00 87.75 86 VAL A O 1
ATOM 646 N N . LEU A 1 87 ? -14.308 -7.018 8.655 1.00 87.31 87 LEU A N 1
ATOM 647 C CA . LEU A 1 87 ? -13.350 -7.333 9.718 1.00 87.31 87 LEU A CA 1
ATOM 648 C C . LEU A 1 87 ? -13.904 -7.067 11.120 1.00 87.31 87 LEU A C 1
ATOM 650 O O . LEU A 1 87 ? -13.413 -7.647 12.084 1.00 87.31 87 LEU A O 1
ATOM 654 N N . SER A 1 88 ? -14.950 -6.249 11.242 1.00 85.94 88 SER A N 1
ATOM 655 C CA . SER A 1 88 ? -15.604 -5.952 12.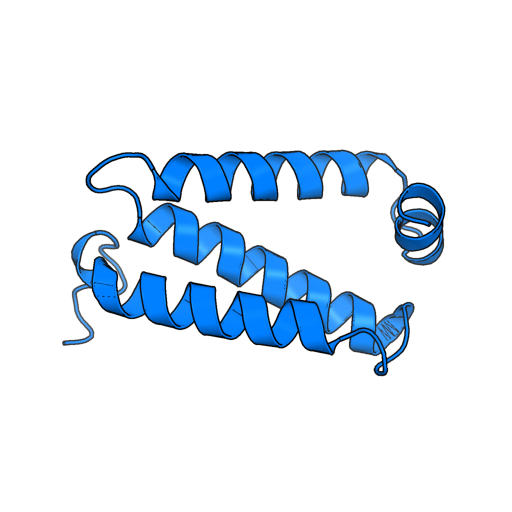523 1.00 85.94 88 SER A CA 1
ATOM 656 C C . SER A 1 88 ? -16.241 -7.175 13.192 1.00 85.94 88 SER A C 1
ATOM 658 O O . SER A 1 88 ? -16.579 -7.126 14.367 1.00 85.94 88 SER A O 1
ATOM 660 N N . ARG A 1 89 ? -16.397 -8.287 12.463 1.00 85.75 89 ARG A N 1
ATOM 661 C CA . ARG A 1 89 ? -16.941 -9.555 12.976 1.00 85.75 89 ARG A CA 1
ATOM 662 C C . ARG A 1 89 ? -15.879 -10.497 13.557 1.00 85.75 89 ARG A C 1
ATOM 664 O O . ARG A 1 89 ? -16.232 -11.575 14.017 1.00 85.75 89 ARG A O 1
ATOM 671 N N . ILE A 1 90 ? -14.597 -10.136 13.471 1.00 80.56 90 ILE A N 1
ATOM 672 C CA . ILE A 1 90 ? -13.449 -11.012 13.782 1.00 80.56 90 ILE A CA 1
ATOM 673 C C . ILE A 1 90 ? -12.929 -10.768 15.223 1.00 80.56 90 ILE A C 1
ATOM 675 O O . ILE A 1 90 ? -11.793 -11.093 15.548 1.00 80.56 90 ILE A O 1
ATOM 679 N N . GLY A 1 91 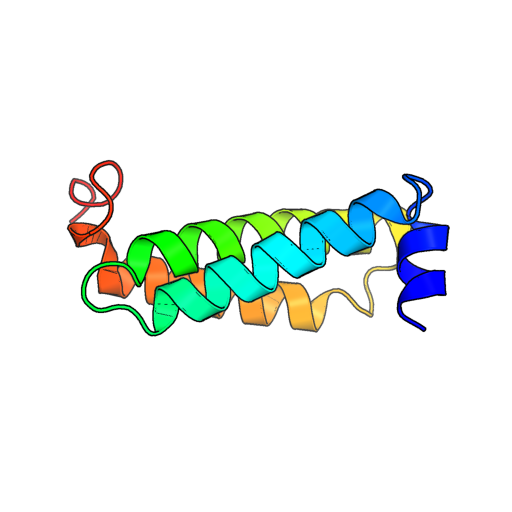? -13.737 -10.182 16.113 1.00 63.81 91 GLY A N 1
ATOM 680 C CA . GLY A 1 91 ? -13.338 -9.800 17.476 1.00 63.81 91 GLY A CA 1
ATOM 681 C C . GLY A 1 91 ? -14.332 -10.236 18.531 1.00 63.81 91 GLY A C 1
ATOM 682 O O . GLY A 1 91 ? -15.543 -10.073 18.272 1.00 63.81 91 GLY A O 1
#

pLDDT: mean 94.8, std 5.01, range [63.81, 98.44]

Secondary structure (DSSP, 8-state):
-HHHHHHHH-S-HHHHHHHHHHHHHHHHHHHSTT-HHHHHHHHHHHHHHHHHHIIIII-GGG-HHHHHHHHHHHHHHHHTGGGSTTTTT--

Radius of gyration: 14.27 Å; chains: 1; bounding box: 35×24×36 Å

Foldseek 3Di:
DLLVLVVQVVPDCVVVVVLVVLLVVLVVLCPDPLRQLVSLVSLLVSLVVVLVCCVPTVDNVPNVVSVVSNVVSVVSNQVSVCSPVVSVVVD

Sequence (91 aa):
MMVETFETIGVGQWFRYLTGIIEVGGAALLWVPRRQGYGAAVLGGTMVGAVLAHLFVLGAASTLPAVVLGLLSAFVLWSYRDQVPVLSRIG